Protein AF-K1ET86-F1 (afdb_monomer_lite)

Foldseek 3Di:
DDDPDDDDDDDDDFDKDKDKDFADLVWAFPWKKKFWAQEDPGDTPDMDTFDDDPRTMTMDIDTPDDHGDIDMDTHTDD

Organism: NCBI:txid1210046

Secondary structure (DSSP, 8-state):
-----------S--PEEEEEEE--TTS--SEEEEEEESSTTSPPSEEEE-PPBTTTEEEEEEETPPSSEEEEEEE---

pLDDT: mean 89.59, std 10.53, range [49.75, 97.62]

Structure (mmCIF, N/CA/C/O backbone):
data_AF-K1ET86-F1
#
_entry.id   AF-K1ET86-F1
#
loop_
_atom_site.group_PDB
_atom_site.id
_atom_site.type_symbol
_atom_site.label_atom_id
_atom_site.label_alt_id
_atom_site.label_comp_id
_atom_site.label_asym_id
_atom_site.label_entity_id
_atom_site.label_seq_id
_atom_site.pdbx_PDB_ins_code
_atom_site.Cartn_x
_atom_site.Cartn_y
_atom_site.Cartn_z
_atom_site.occupancy
_atom_site.B_iso_or_equiv
_atom_site.auth_seq_id
_atom_site.auth_comp_id
_atom_site.auth_asym_id
_atom_site.auth_atom_id
_atom_site.pdbx_PDB_model_num
ATOM 1 N N . MET A 1 1 ? 12.302 35.092 19.315 1.00 49.75 1 MET A N 1
ATOM 2 C CA . MET A 1 1 ? 13.152 34.465 18.285 1.00 49.75 1 MET A CA 1
ATOM 3 C C . MET A 1 1 ? 12.280 33.444 17.570 1.00 49.75 1 MET A C 1
ATOM 5 O O . MET A 1 1 ? 12.060 32.369 18.106 1.00 49.75 1 MET A O 1
ATOM 9 N N . LEU A 1 2 ? 11.639 33.851 16.474 1.00 54.31 2 LEU A N 1
ATOM 10 C CA . LEU A 1 2 ? 10.778 32.990 15.658 1.00 54.31 2 LEU A CA 1
ATOM 11 C C . LEU A 1 2 ? 11.663 32.403 14.559 1.00 54.31 2 LEU A C 1
ATOM 13 O O . LEU A 1 2 ? 12.357 33.160 13.890 1.00 54.31 2 LEU A O 1
ATOM 17 N N . SER A 1 3 ? 11.690 31.082 14.393 1.00 59.50 3 SER A N 1
ATOM 18 C CA . SER A 1 3 ? 12.287 30.497 13.192 1.00 59.50 3 SER A CA 1
ATOM 19 C C . SER A 1 3 ? 11.429 30.906 11.992 1.00 59.50 3 SER A C 1
ATOM 21 O O . SER A 1 3 ? 10.258 30.530 11.925 1.00 59.50 3 SER A O 1
ATOM 23 N N . GLU A 1 4 ? 11.995 31.696 11.080 1.00 69.00 4 GLU A N 1
ATOM 24 C CA . GLU A 1 4 ? 11.352 32.281 9.891 1.00 69.00 4 GLU A CA 1
ATOM 25 C C . GLU A 1 4 ? 11.108 31.253 8.767 1.00 69.00 4 GLU A C 1
ATOM 27 O O . GLU A 1 4 ? 11.456 31.461 7.608 1.00 69.00 4 GLU A O 1
ATOM 32 N N . GLY A 1 5 ? 10.462 30.137 9.109 1.00 71.62 5 GLY A N 1
ATOM 33 C CA . GLY A 1 5 ? 9.895 29.197 8.144 1.00 71.62 5 GLY A CA 1
ATOM 34 C C . GLY A 1 5 ? 10.615 27.854 8.016 1.00 71.62 5 GLY A C 1
ATOM 35 O O . GLY A 1 5 ? 11.767 27.673 8.405 1.00 71.62 5 GLY A O 1
ATOM 36 N N . TYR A 1 6 ? 9.877 26.896 7.456 1.00 79.31 6 TYR A N 1
ATOM 37 C CA . TYR A 1 6 ? 10.341 25.568 7.064 1.00 79.31 6 TYR A CA 1
ATOM 38 C C . TYR A 1 6 ? 10.302 25.495 5.538 1.00 79.31 6 TYR A C 1
ATOM 40 O O . TYR A 1 6 ? 9.239 25.664 4.941 1.00 79.31 6 TYR A O 1
ATOM 48 N N . PHE A 1 7 ? 11.446 25.258 4.901 1.00 78.06 7 PHE A N 1
ATOM 49 C CA . PHE A 1 7 ? 11.536 25.077 3.455 1.00 78.06 7 PHE A CA 1
ATOM 50 C C . PHE A 1 7 ? 12.360 23.834 3.131 1.00 78.06 7 PHE A C 1
ATOM 52 O O . PHE A 1 7 ? 13.339 23.516 3.805 1.00 78.06 7 PHE A O 1
ATOM 59 N N . ARG A 1 8 ? 11.959 23.131 2.072 1.00 75.38 8 ARG A N 1
ATOM 60 C CA . ARG A 1 8 ? 12.692 21.997 1.514 1.00 75.38 8 ARG A CA 1
ATOM 61 C C . ARG A 1 8 ? 12.899 22.256 0.030 1.0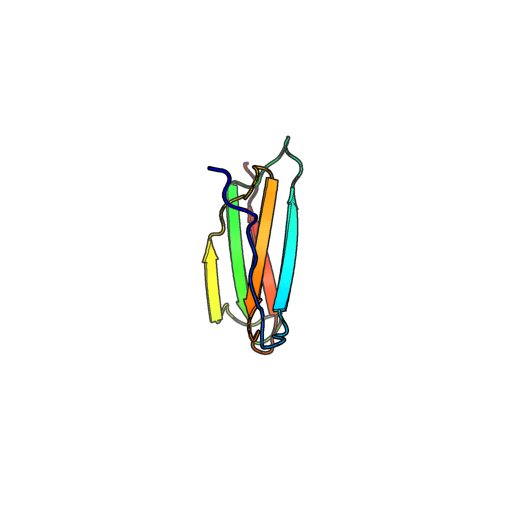0 75.38 8 ARG A C 1
ATOM 63 O O . ARG A 1 8 ? 11.937 22.338 -0.724 1.00 75.38 8 ARG A O 1
ATOM 70 N N . TRP A 1 9 ? 14.156 22.395 -0.373 1.00 75.06 9 TRP A N 1
ATOM 71 C CA . TRP A 1 9 ? 14.537 22.452 -1.781 1.00 75.06 9 TRP A CA 1
ATOM 72 C C . TRP A 1 9 ? 14.500 21.039 -2.376 1.00 75.06 9 TRP A C 1
ATOM 74 O O . TRP A 1 9 ? 15.050 20.110 -1.781 1.00 75.06 9 TRP A O 1
ATOM 84 N N . SER A 1 10 ? 13.860 20.874 -3.535 1.00 74.50 10 SER A N 1
ATOM 85 C CA . SER A 1 10 ? 13.901 19.641 -4.329 1.00 74.50 10 SER A CA 1
ATOM 86 C C . SER A 1 10 ? 14.554 19.954 -5.670 1.00 74.50 10 SER A C 1
ATOM 88 O O . SER A 1 10 ? 14.095 20.846 -6.376 1.00 74.50 10 SER A O 1
ATOM 90 N N . ALA A 1 11 ? 15.645 19.262 -5.996 1.00 68.50 11 ALA A N 1
ATOM 91 C CA . ALA A 1 11 ? 16.432 19.514 -7.207 1.00 68.50 11 ALA A CA 1
ATOM 92 C C . ALA A 1 11 ? 16.146 18.518 -8.345 1.00 68.50 11 ALA A C 1
ATOM 94 O O . ALA A 1 11 ? 16.610 18.723 -9.463 1.00 68.50 11 ALA A O 1
ATOM 95 N N . GLN A 1 12 ? 15.434 17.427 -8.055 1.00 70.25 12 GLN A N 1
ATOM 96 C CA . GLN A 1 12 ? 15.164 16.342 -8.993 1.00 70.25 12 GLN A CA 1
ATOM 97 C C . GLN A 1 12 ? 13.707 15.911 -8.888 1.00 70.25 12 GLN A C 1
ATOM 99 O O . GLN A 1 12 ? 13.217 15.616 -7.795 1.00 70.25 12 GLN A O 1
ATOM 104 N N . ASP A 1 13 ? 13.050 15.839 -10.040 1.00 71.12 13 ASP A N 1
ATOM 105 C CA . ASP A 1 13 ? 11.743 15.215 -10.169 1.00 71.12 13 ASP A CA 1
ATOM 106 C C . ASP A 1 13 ? 11.941 13.698 -10.217 1.00 71.12 13 ASP A C 1
ATOM 108 O O . ASP A 1 13 ? 12.633 13.174 -11.091 1.00 71.12 13 ASP A O 1
ATOM 112 N N . SER A 1 14 ? 11.350 12.987 -9.259 1.00 76.75 14 SER A N 1
ATOM 113 C CA . SER A 1 14 ? 11.255 11.528 -9.290 1.00 76.75 14 SER A CA 1
ATOM 114 C C . SER A 1 14 ? 9.793 11.145 -9.452 1.00 76.75 14 SER A C 1
ATOM 116 O O . SER A 1 14 ? 8.927 11.645 -8.730 1.00 76.75 14 SER A O 1
ATOM 118 N N . ALA A 1 15 ? 9.511 10.267 -10.413 1.00 83.06 15 ALA A N 1
ATOM 119 C CA . ALA A 1 15 ? 8.180 9.707 -10.564 1.00 83.06 15 ALA A CA 1
ATOM 120 C C . ALA A 1 15 ? 7.907 8.756 -9.393 1.00 83.06 15 ALA A C 1
ATOM 122 O O . ALA A 1 15 ? 8.631 7.780 -9.178 1.00 83.06 15 ALA A O 1
ATOM 123 N N . LEU A 1 16 ? 6.851 9.052 -8.639 1.00 90.31 16 LEU A N 1
ATOM 124 C CA . LEU A 1 16 ? 6.377 8.202 -7.558 1.00 90.31 16 LEU A CA 1
ATOM 125 C C . LEU A 1 16 ? 5.145 7.443 -8.028 1.00 90.31 16 LEU A C 1
ATOM 127 O O . LEU A 1 16 ? 4.185 8.046 -8.509 1.00 90.31 16 LEU A O 1
ATOM 131 N N . LEU A 1 17 ? 5.145 6.130 -7.819 1.00 92.38 17 LEU A N 1
ATOM 132 C CA . LEU A 1 17 ? 3.898 5.385 -7.785 1.00 92.38 17 LEU A CA 1
ATOM 133 C C . LEU A 1 17 ? 3.330 5.497 -6.370 1.00 92.38 17 LEU A C 1
ATOM 135 O O . LEU A 1 17 ? 3.967 5.066 -5.406 1.00 92.38 17 LEU A O 1
ATOM 139 N N . VAL A 1 18 ? 2.145 6.090 -6.260 1.00 93.88 18 VAL A N 1
ATOM 140 C CA . VAL A 1 18 ? 1.424 6.246 -4.995 1.00 93.88 18 VAL A CA 1
ATOM 141 C C . VAL A 1 18 ? 0.102 5.501 -5.100 1.00 93.88 18 VAL A C 1
ATOM 143 O O . VAL A 1 18 ? -0.682 5.755 -6.009 1.00 93.88 18 VAL A O 1
ATOM 146 N N . THR A 1 19 ? -0.142 4.579 -4.173 1.00 94.94 19 THR A N 1
ATOM 147 C CA . THR A 1 19 ? -1.454 3.953 -3.970 1.00 94.94 19 THR A CA 1
ATOM 148 C C . THR A 1 19 ? -1.944 4.308 -2.577 1.00 94.94 19 THR A C 1
ATOM 150 O O . THR A 1 19 ? -1.227 4.101 -1.600 1.00 94.94 19 THR A O 1
ATOM 153 N N . GLU A 1 20 ? -3.153 4.848 -2.489 1.00 96.25 20 GLU A N 1
ATOM 154 C CA . GLU A 1 20 ? -3.805 5.205 -1.231 1.00 96.25 20 GLU A CA 1
ATOM 155 C C . GLU A 1 20 ? -5.115 4.429 -1.110 1.00 96.25 20 GLU A C 1
ATOM 157 O O . GLU A 1 20 ? -5.879 4.339 -2.073 1.00 96.25 20 GLU A O 1
ATOM 162 N N . VAL A 1 21 ? -5.382 3.897 0.083 1.00 96.88 21 VAL A N 1
ATOM 163 C CA . VAL A 1 21 ? -6.701 3.381 0.461 1.00 96.88 21 VAL A CA 1
ATOM 164 C C . VAL A 1 21 ? -7.109 4.043 1.770 1.00 96.88 21 VAL A C 1
ATOM 166 O O . VAL A 1 21 ? -6.338 4.055 2.729 1.00 96.88 21 VAL A O 1
ATOM 169 N N . SER A 1 22 ? -8.322 4.594 1.796 1.00 97.19 22 SER A N 1
ATOM 170 C CA . SER A 1 22 ? -8.981 5.080 3.009 1.00 97.19 22 SER A CA 1
ATOM 171 C C . SER A 1 22 ? -10.122 4.129 3.366 1.00 97.19 22 SER A C 1
ATOM 173 O O . SER A 1 22 ? -10.948 3.799 2.515 1.00 97.19 22 SER A O 1
ATOM 175 N N . PHE A 1 23 ? -10.158 3.696 4.617 1.00 96.88 23 PHE A N 1
ATOM 176 C CA . PHE A 1 23 ? -11.150 2.790 5.174 1.00 96.88 23 PHE A CA 1
ATOM 177 C C . PHE A 1 23 ? -12.230 3.558 5.931 1.00 96.88 23 PHE A C 1
ATOM 179 O O . PHE A 1 23 ? -12.047 4.696 6.368 1.00 96.88 23 PHE A O 1
ATOM 186 N N . GLU A 1 24 ? -13.381 2.923 6.107 1.00 95.81 24 GLU A N 1
ATOM 187 C CA . GLU A 1 24 ? -14.413 3.466 6.973 1.00 95.81 24 GLU A CA 1
ATOM 188 C C . GLU A 1 24 ? -13.992 3.309 8.442 1.00 95.81 24 GLU A C 1
ATOM 190 O O . GLU A 1 24 ? -13.681 2.215 8.898 1.00 95.81 24 GLU A O 1
ATOM 195 N N . ARG A 1 25 ? -14.024 4.388 9.231 1.00 94.12 25 ARG A N 1
ATOM 196 C CA . ARG A 1 25 ? -13.572 4.355 10.637 1.00 94.12 25 ARG A CA 1
ATOM 197 C C . ARG A 1 25 ? -14.358 3.406 11.539 1.00 94.12 25 ARG A C 1
ATOM 199 O O . ARG A 1 25 ? -13.843 3.023 12.585 1.00 94.12 25 ARG A O 1
ATOM 206 N N . SER A 1 26 ? -15.598 3.075 11.180 1.00 94.62 26 SER A N 1
ATOM 207 C CA . SER A 1 26 ? -16.411 2.133 11.956 1.00 94.62 26 SER A CA 1
ATOM 208 C C . SER A 1 26 ? -16.058 0.666 11.671 1.00 94.62 26 SER A C 1
ATOM 210 O O . SER A 1 26 ? -16.435 -0.209 12.448 1.00 94.62 26 SER A O 1
ATOM 212 N N . CYS A 1 27 ? -15.290 0.403 10.608 1.00 94.12 27 CYS A N 1
ATOM 213 C CA . CYS A 1 27 ? -14.892 -0.925 10.165 1.00 94.12 27 CYS A CA 1
ATOM 214 C C . CYS A 1 27 ? -13.461 -0.876 9.608 1.00 94.12 27 CYS A C 1
ATOM 216 O O . CYS A 1 27 ? -13.237 -0.625 8.422 1.00 94.12 27 CYS A O 1
ATOM 218 N N . LEU A 1 28 ? -12.477 -1.078 10.488 1.00 96.75 28 LEU A N 1
ATOM 219 C CA . LEU A 1 28 ? -11.058 -1.063 10.129 1.00 96.75 28 LEU A CA 1
ATOM 220 C C . LEU A 1 28 ? -10.533 -2.485 9.872 1.00 96.75 28 LEU A C 1
ATOM 222 O O . LEU A 1 28 ? -10.956 -3.422 10.554 1.00 96.75 28 LEU A O 1
ATOM 226 N N . PRO A 1 29 ? -9.594 -2.660 8.926 1.00 96.94 29 PRO A N 1
ATOM 227 C CA . PRO A 1 29 ? -8.934 -3.942 8.714 1.00 96.94 29 PRO A CA 1
ATOM 228 C C . PRO A 1 29 ? -8.016 -4.302 9.891 1.00 96.94 29 PRO A C 1
ATOM 230 O O . PRO A 1 29 ? -7.483 -3.427 10.575 1.00 96.94 29 PRO A O 1
ATOM 233 N N . VAL A 1 30 ? -7.797 -5.602 10.099 1.00 95.00 30 VAL A N 1
ATOM 234 C CA . VAL A 1 30 ? -6.889 -6.126 11.140 1.00 95.00 30 VAL A CA 1
ATOM 235 C C . VAL A 1 30 ? -5.451 -6.187 10.629 1.00 95.00 30 VAL A C 1
ATOM 237 O O . VAL A 1 30 ? -4.515 -5.882 11.363 1.00 95.00 30 VAL A O 1
ATOM 240 N N . HIS A 1 31 ? -5.288 -6.549 9.356 1.00 95.69 31 HIS A N 1
ATOM 241 C CA . HIS A 1 31 ? -4.005 -6.605 8.667 1.00 95.69 31 HIS A CA 1
ATOM 242 C C . HIS A 1 31 ? -4.109 -5.880 7.340 1.00 95.69 31 HIS A C 1
ATOM 244 O O . HIS A 1 31 ? -5.121 -5.996 6.648 1.00 95.69 31 HIS A O 1
ATOM 250 N N . VAL A 1 32 ? -3.052 -5.157 6.983 1.00 97.62 32 VAL A N 1
ATOM 251 C CA . VAL A 1 32 ? -2.903 -4.543 5.669 1.00 97.62 32 VAL A CA 1
ATOM 252 C C . VAL A 1 32 ? -1.470 -4.763 5.233 1.00 97.62 32 VAL A C 1
ATOM 254 O O . VAL A 1 32 ? -0.544 -4.380 5.939 1.00 97.62 32 VAL A O 1
ATOM 257 N N . ARG A 1 33 ? -1.266 -5.332 4.050 1.00 97.38 33 ARG A N 1
ATOM 258 C CA . ARG A 1 33 ? 0.068 -5.541 3.492 1.00 97.38 33 ARG A CA 1
ATOM 259 C C . ARG A 1 33 ? 0.169 -4.974 2.090 1.00 97.38 33 ARG A C 1
ATOM 261 O O . ARG A 1 33 ? -0.750 -5.097 1.282 1.00 97.38 33 ARG A O 1
ATOM 268 N N . ALA A 1 34 ? 1.319 -4.391 1.789 1.00 97.25 34 ALA A N 1
ATOM 269 C CA . ALA A 1 34 ? 1.704 -4.090 0.422 1.00 97.25 34 ALA A CA 1
ATOM 270 C C . ALA A 1 34 ? 2.335 -5.320 -0.223 1.00 97.25 34 ALA A C 1
ATOM 272 O O . ALA A 1 34 ? 3.044 -6.076 0.445 1.00 97.25 34 ALA A O 1
ATOM 273 N N . PHE A 1 35 ? 2.144 -5.473 -1.530 1.00 96.62 35 PHE A N 1
ATOM 274 C CA . PHE A 1 35 ? 2.837 -6.479 -2.325 1.00 96.62 35 PHE A CA 1
ATOM 275 C C . PHE A 1 35 ? 3.287 -5.935 -3.684 1.00 96.62 35 PHE A C 1
ATOM 277 O O . PHE A 1 35 ? 2.738 -4.957 -4.197 1.00 96.62 35 PHE A O 1
ATOM 284 N N . HIS A 1 36 ? 4.278 -6.599 -4.281 1.00 96.94 36 HIS A N 1
ATOM 285 C CA . HIS A 1 36 ? 4.678 -6.419 -5.679 1.00 96.94 36 HIS A CA 1
A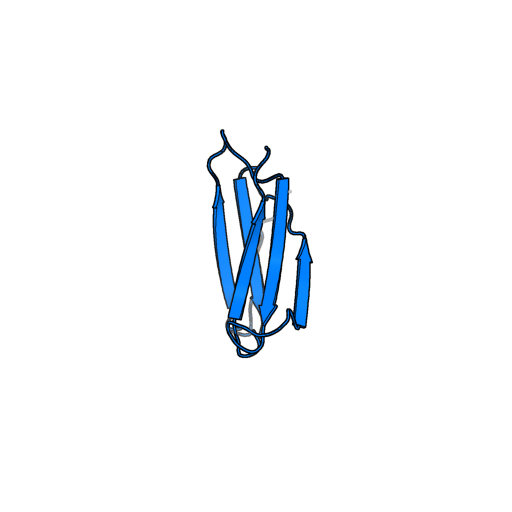TOM 286 C C . HIS A 1 36 ? 4.801 -7.773 -6.379 1.00 96.94 36 HIS A C 1
ATOM 288 O O . HIS A 1 36 ? 5.440 -8.680 -5.852 1.00 96.94 36 HIS A O 1
ATOM 294 N N . ARG A 1 37 ? 4.225 -7.901 -7.578 1.00 97.19 37 ARG A N 1
ATOM 295 C CA . ARG A 1 37 ? 4.330 -9.078 -8.459 1.00 97.19 37 ARG A CA 1
ATOM 296 C C . ARG A 1 37 ? 4.813 -8.661 -9.840 1.00 97.19 37 ARG A C 1
ATOM 298 O O . ARG A 1 37 ? 4.447 -7.593 -10.320 1.00 97.19 37 ARG A O 1
ATOM 305 N N . ALA A 1 38 ? 5.542 -9.528 -10.540 1.00 95.88 38 ALA A N 1
ATOM 306 C CA . ALA A 1 38 ? 5.923 -9.267 -11.936 1.00 95.88 38 ALA A CA 1
ATOM 307 C C . ALA A 1 38 ? 4.719 -9.253 -12.904 1.00 95.88 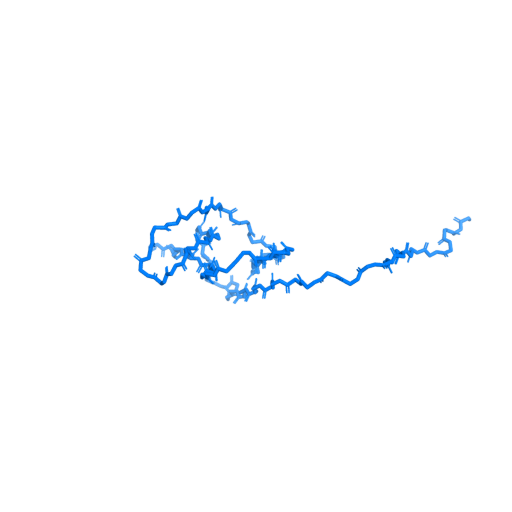38 ALA A C 1
ATOM 309 O O . ALA A 1 38 ? 4.763 -8.593 -13.937 1.00 95.88 38 ALA A O 1
ATOM 310 N N . HIS A 1 39 ? 3.655 -9.993 -12.584 1.00 95.06 39 HIS A N 1
ATOM 311 C CA . HIS A 1 39 ? 2.405 -10.098 -13.343 1.00 95.06 39 HIS A CA 1
ATOM 312 C C . HIS A 1 39 ? 1.268 -10.527 -12.401 1.00 95.06 39 HIS A C 1
ATOM 314 O O . HIS A 1 39 ? 1.532 -10.944 -11.275 1.00 95.06 39 HIS A O 1
ATOM 320 N N . VAL A 1 40 ? 0.012 -10.408 -12.845 1.00 90.44 40 VAL A N 1
ATOM 321 C CA . VAL A 1 40 ? -1.187 -10.509 -11.985 1.00 90.44 40 VAL A CA 1
ATOM 322 C C . VAL A 1 40 ? -1.285 -11.814 -11.179 1.00 90.44 40 VAL A C 1
ATOM 324 O O . VAL A 1 40 ? -1.537 -11.760 -9.974 1.00 90.44 40 VAL A O 1
ATOM 327 N N . ASP A 1 41 ? -0.970 -12.947 -11.806 1.00 93.19 41 ASP A N 1
ATOM 328 C CA . ASP A 1 41 ? -1.044 -14.284 -11.194 1.00 93.19 41 ASP A CA 1
ATOM 329 C C . ASP A 1 41 ? 0.308 -14.782 -10.645 1.00 93.19 41 ASP A C 1
ATOM 331 O O . ASP A 1 41 ? 0.453 -15.947 -10.275 1.00 93.19 41 ASP A O 1
ATOM 335 N N . GLY A 1 42 ? 1.328 -13.919 -10.630 1.00 92.38 42 GLY A N 1
ATOM 336 C CA . GLY A 1 42 ? 2.668 -14.267 -10.161 1.00 92.38 42 GLY A CA 1
ATOM 337 C C . GLY A 1 42 ? 2.782 -14.297 -8.630 1.00 92.38 42 GLY A C 1
ATOM 338 O O . GLY A 1 42 ? 1.932 -13.745 -7.932 1.00 92.38 42 GLY A O 1
ATOM 339 N N . PRO A 1 43 ? 3.853 -14.895 -8.079 1.00 94.62 43 PRO A N 1
ATOM 340 C CA . PRO A 1 43 ? 4.130 -14.815 -6.649 1.00 94.62 43 PRO A CA 1
ATOM 341 C C . PRO A 1 43 ? 4.535 -13.392 -6.243 1.00 94.62 43 PRO A C 1
ATOM 343 O O . PRO A 1 43 ? 5.061 -12.622 -7.056 1.00 94.62 43 PRO A O 1
ATOM 346 N N . ASP A 1 44 ? 4.350 -13.068 -4.963 1.00 94.88 44 ASP A N 1
ATOM 347 C CA . ASP A 1 44 ? 4.831 -11.810 -4.394 1.00 94.88 44 ASP A CA 1
ATOM 348 C C . ASP A 1 44 ? 6.369 -11.805 -4.377 1.00 94.88 44 ASP A C 1
ATOM 350 O O . ASP A 1 44 ? 7.009 -12.632 -3.728 1.00 94.88 44 ASP A O 1
ATOM 354 N N . LEU A 1 45 ? 6.968 -10.861 -5.099 1.00 91.19 45 LEU A N 1
ATOM 355 C CA . LEU A 1 45 ? 8.411 -10.611 -5.109 1.00 91.19 45 LEU A CA 1
ATOM 356 C C . LEU A 1 45 ? 8.851 -9.832 -3.870 1.00 91.19 45 LEU A C 1
ATOM 358 O O . LEU A 1 45 ? 9.973 -9.983 -3.388 1.00 91.19 45 LEU A O 1
ATOM 362 N N . GLN A 1 46 ? 7.962 -8.976 -3.375 1.00 87.88 46 GLN A N 1
ATOM 363 C CA . GLN A 1 46 ? 8.121 -8.220 -2.143 1.00 87.88 46 GLN A CA 1
ATOM 364 C C . GLN A 1 46 ? 6.767 -8.128 -1.456 1.00 87.88 46 GLN A C 1
ATOM 366 O O . GLN A 1 46 ? 5.757 -7.895 -2.121 1.00 87.88 46 GLN A O 1
ATOM 371 N N . ALA A 1 47 ? 6.759 -8.256 -0.132 1.00 91.69 47 ALA A N 1
ATOM 372 C CA . ALA A 1 47 ? 5.591 -7.990 0.688 1.00 91.69 47 ALA A CA 1
ATOM 373 C C . ALA A 1 47 ? 6.005 -7.467 2.066 1.00 91.69 47 ALA A C 1
ATOM 375 O O . ALA A 1 47 ? 7.030 -7.886 2.606 1.00 91.69 47 ALA A O 1
ATOM 376 N N . HIS A 1 48 ? 5.219 -6.552 2.626 1.00 93.06 48 HIS A N 1
ATOM 377 C CA . HIS A 1 48 ? 5.358 -6.117 4.016 1.00 93.06 48 HIS A CA 1
ATOM 378 C C . HIS A 1 48 ? 4.055 -5.539 4.553 1.00 93.06 48 HIS A C 1
ATOM 380 O O . HIS A 1 48 ? 3.269 -4.962 3.802 1.00 93.06 48 HIS A O 1
ATOM 386 N N . GLU A 1 49 ? 3.873 -5.667 5.863 1.00 96.56 49 GLU A N 1
ATOM 387 C CA . GLU A 1 49 ? 2.773 -5.043 6.590 1.00 96.56 49 GLU A CA 1
ATOM 388 C C . GLU A 1 49 ? 2.870 -3.516 6.539 1.00 96.56 49 GLU A C 1
ATOM 390 O O . GLU A 1 49 ? 3.957 -2.930 6.556 1.00 96.56 49 GLU A O 1
ATOM 395 N N . LEU A 1 50 ? 1.705 -2.883 6.506 1.00 95.38 50 LEU A N 1
ATOM 396 C CA . LEU A 1 50 ? 1.511 -1.451 6.617 1.00 95.38 50 LEU A CA 1
ATOM 397 C C . LEU A 1 50 ? 0.643 -1.156 7.835 1.00 95.38 50 LEU A C 1
ATOM 399 O O . LEU A 1 50 ? -0.326 -1.856 8.122 1.00 95.38 50 LEU A O 1
ATOM 403 N N . ALA A 1 51 ? 0.977 -0.075 8.529 1.00 94.38 51 ALA A N 1
ATOM 404 C CA . ALA A 1 51 ? 0.130 0.466 9.576 1.00 94.38 51 ALA A CA 1
ATOM 405 C C . ALA A 1 51 ? -0.876 1.458 8.984 1.00 94.38 51 ALA A C 1
ATOM 407 O O . ALA A 1 51 ? -0.575 2.161 8.017 1.00 94.38 51 ALA A O 1
ATOM 408 N N . LEU A 1 52 ? -2.046 1.554 9.615 1.00 95.19 52 LEU A N 1
ATOM 409 C CA . LEU A 1 52 ? -2.980 2.641 9.351 1.00 95.19 52 LEU A CA 1
ATOM 410 C C . LEU A 1 52 ? -2.388 3.961 9.860 1.00 95.19 52 LEU A C 1
ATOM 412 O O . LEU A 1 52 ? -2.138 4.142 11.052 1.00 95.19 52 LEU A O 1
ATOM 416 N N . GLU A 1 53 ? -2.203 4.904 8.952 1.00 92.88 53 GLU A N 1
ATOM 417 C CA . GLU A 1 53 ? -1.898 6.296 9.236 1.00 92.88 53 GLU A CA 1
ATOM 418 C C . GLU A 1 53 ? -3.197 7.061 9.491 1.00 92.88 53 GLU A C 1
ATOM 420 O O . GLU A 1 53 ? -4.237 6.794 8.887 1.00 92.88 53 GLU A O 1
ATOM 425 N N . HIS A 1 54 ? -3.156 8.014 10.423 1.00 91.38 54 HIS A N 1
ATOM 426 C CA . HIS A 1 54 ? -4.309 8.850 10.794 1.00 91.38 54 HIS A CA 1
ATOM 427 C C . HIS A 1 54 ? -5.586 8.079 11.202 1.00 91.38 54 HIS A C 1
ATOM 429 O O . HIS A 1 54 ? -6.658 8.674 11.328 1.00 91.38 54 HIS A O 1
ATOM 435 N N . GLY A 1 55 ? -5.444 6.781 11.494 1.00 90.94 55 GLY A N 1
ATOM 436 C CA . GLY A 1 55 ? -6.482 5.892 12.013 1.00 90.94 55 GLY A CA 1
ATOM 437 C C . GLY A 1 55 ? -7.330 5.184 10.956 1.00 90.94 55 GLY A C 1
ATOM 438 O O . GLY A 1 55 ? -8.100 4.307 11.327 1.00 90.94 55 GLY A O 1
ATOM 439 N N . ASP A 1 56 ? -7.215 5.533 9.676 1.00 95.19 56 ASP A N 1
ATOM 440 C CA . ASP A 1 56 ? -8.095 5.003 8.627 1.00 95.19 56 ASP A CA 1
ATOM 441 C C . ASP A 1 56 ? -7.459 4.914 7.239 1.00 95.19 56 ASP A C 1
ATOM 443 O O . ASP A 1 56 ? -8.135 4.520 6.294 1.00 95.19 56 ASP A O 1
ATOM 447 N N . ARG A 1 57 ? -6.178 5.250 7.076 1.00 97.06 57 ARG A N 1
ATOM 448 C CA . ARG A 1 57 ? -5.556 5.344 5.754 1.00 97.06 57 ARG A CA 1
ATOM 449 C C . ARG A 1 57 ? -4.288 4.520 5.662 1.00 97.06 57 ARG A C 1
ATOM 451 O O . ARG A 1 57 ? -3.516 4.465 6.607 1.00 97.06 57 ARG A O 1
ATOM 458 N N . VAL A 1 58 ? -4.028 3.933 4.503 1.00 97.00 58 VAL A N 1
ATOM 459 C CA . VAL A 1 58 ? -2.713 3.380 4.164 1.00 97.00 58 VAL A CA 1
ATOM 460 C C . VAL A 1 58 ? -2.185 4.017 2.892 1.00 97.00 58 VAL A C 1
ATOM 462 O O . VAL A 1 58 ? -2.939 4.279 1.952 1.00 97.00 58 VAL A O 1
ATOM 465 N N . HIS A 1 59 ? -0.870 4.209 2.854 1.00 95.50 59 HIS A N 1
ATOM 466 C CA . HIS A 1 59 ? -0.157 4.651 1.669 1.00 95.50 59 HIS A CA 1
ATOM 467 C C . HIS A 1 59 ? 0.914 3.639 1.292 1.00 95.50 59 HIS A C 1
ATOM 469 O O . HIS A 1 59 ? 1.738 3.223 2.105 1.00 95.50 59 HIS A O 1
ATOM 475 N N . LEU A 1 60 ? 0.948 3.307 0.012 1.00 94.12 60 LEU A N 1
ATOM 476 C CA . LEU A 1 60 ? 2.064 2.648 -0.630 1.00 94.12 60 LEU A CA 1
ATOM 477 C C . LEU A 1 60 ? 2.745 3.672 -1.533 1.00 94.12 60 LEU A C 1
ATOM 479 O O . LEU A 1 60 ? 2.206 4.041 -2.574 1.00 94.12 60 LEU A O 1
ATOM 483 N N . VAL A 1 61 ? 3.934 4.119 -1.134 1.00 92.81 61 VAL A N 1
ATOM 484 C CA . VAL A 1 61 ? 4.779 5.001 -1.946 1.00 92.81 61 VAL A CA 1
ATOM 485 C C . VAL A 1 61 ? 5.974 4.205 -2.452 1.00 92.81 61 VAL A C 1
ATOM 487 O O . VAL A 1 61 ? 6.706 3.581 -1.674 1.00 92.81 61 VAL A O 1
ATOM 490 N N . ARG A 1 62 ? 6.173 4.216 -3.770 1.00 92.25 62 ARG A N 1
ATOM 491 C CA . ARG A 1 62 ? 7.302 3.571 -4.443 1.00 92.25 62 ARG A CA 1
ATOM 492 C C . ARG A 1 62 ? 8.006 4.567 -5.360 1.00 92.25 62 ARG A C 1
ATOM 494 O O . ARG A 1 62 ? 7.524 4.827 -6.465 1.00 92.25 62 ARG A O 1
ATOM 501 N N . PRO A 1 63 ? 9.140 5.127 -4.910 1.00 89.69 63 PRO A N 1
ATOM 502 C CA . PRO A 1 63 ? 10.099 5.752 -5.807 1.00 89.69 63 PRO A CA 1
ATOM 503 C C . PRO A 1 63 ? 10.638 4.694 -6.767 1.00 89.69 63 PRO A C 1
ATOM 505 O O . PRO A 1 63 ? 10.911 3.576 -6.335 1.00 89.69 63 PRO A O 1
ATOM 508 N N . GLU A 1 64 ? 10.768 5.037 -8.049 1.00 87.00 64 GLU A N 1
ATOM 509 C CA . GLU A 1 64 ? 11.363 4.143 -9.059 1.00 87.00 64 GLU A CA 1
ATOM 510 C C . GLU A 1 64 ? 10.690 2.757 -9.110 1.00 87.00 64 GLU A C 1
ATOM 512 O O . GLU A 1 64 ? 11.343 1.714 -9.137 1.00 87.00 64 GLU A O 1
ATOM 517 N N . ALA A 1 65 ? 9.353 2.738 -9.088 1.00 89.19 65 ALA A N 1
ATOM 518 C CA . ALA A 1 65 ? 8.582 1.500 -9.075 1.00 89.19 65 ALA A CA 1
ATOM 519 C C . ALA A 1 65 ? 8.951 0.581 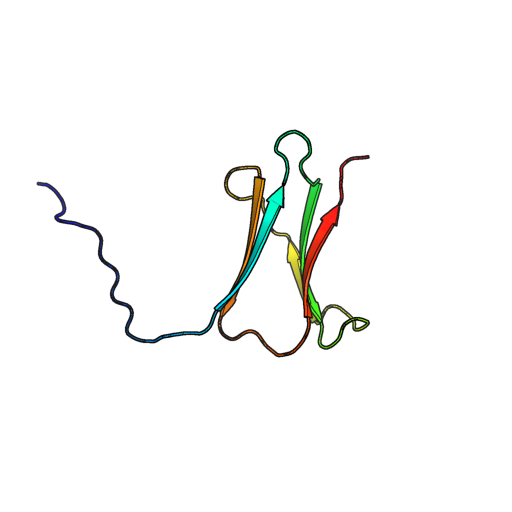-10.256 1.00 89.19 65 ALA A C 1
ATOM 521 O O . ALA 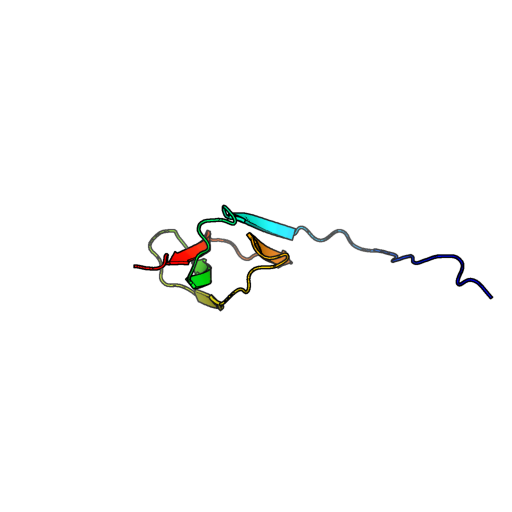A 1 65 ? 8.793 0.941 -11.424 1.00 89.19 65 ALA A O 1
ATOM 522 N N . ALA A 1 66 ? 9.405 -0.635 -9.940 1.00 91.88 66 ALA A N 1
ATOM 523 C CA . ALA A 1 66 ? 9.690 -1.654 -10.942 1.00 91.88 66 ALA A CA 1
ATOM 524 C C . ALA A 1 66 ? 8.408 -2.066 -11.699 1.00 91.88 66 ALA A C 1
ATOM 526 O O . ALA A 1 66 ? 7.324 -2.056 -11.102 1.00 91.88 66 ALA A O 1
ATOM 527 N N . PRO A 1 67 ? 8.502 -2.485 -12.978 1.00 92.94 67 PRO A N 1
ATOM 528 C CA . PRO A 1 67 ? 7.354 -2.994 -13.724 1.00 92.94 67 PRO A CA 1
ATOM 529 C C . PRO A 1 67 ? 6.641 -4.144 -13.001 1.00 92.94 67 PRO A C 1
ATOM 531 O O . PRO A 1 67 ? 7.275 -4.973 -12.343 1.00 92.94 67 PRO A O 1
ATOM 534 N N . GLY A 1 68 ? 5.317 -4.204 -13.140 1.00 94.75 68 GLY A N 1
ATOM 535 C CA . GLY A 1 68 ? 4.483 -5.247 -12.550 1.00 94.75 68 GLY A CA 1
ATOM 536 C C . GLY A 1 68 ? 3.270 -4.689 -11.810 1.00 94.75 68 GLY A C 1
ATOM 537 O O . GLY A 1 68 ? 2.850 -3.557 -12.042 1.00 94.75 68 GLY A O 1
ATOM 538 N N . VAL A 1 69 ? 2.704 -5.501 -10.922 1.00 95.75 69 VAL A N 1
ATOM 539 C CA . VAL A 1 69 ? 1.527 -5.169 -10.116 1.00 95.75 69 VAL A CA 1
ATOM 540 C C . VAL A 1 69 ? 1.982 -4.793 -8.717 1.00 95.75 69 VAL A C 1
ATOM 542 O O . VAL A 1 69 ? 2.534 -5.628 -8.007 1.00 95.75 69 VAL A O 1
ATOM 545 N N . HIS A 1 70 ? 1.731 -3.549 -8.325 1.00 96.12 70 HIS A N 1
ATOM 546 C CA . HIS A 1 70 ? 1.874 -3.081 -6.948 1.00 96.12 70 HIS A CA 1
ATOM 547 C C . HIS A 1 70 ? 0.483 -2.984 -6.348 1.00 96.12 70 HIS A C 1
ATOM 549 O O . HIS A 1 70 ? -0.410 -2.412 -6.973 1.00 96.12 70 HIS A O 1
ATOM 555 N N . GLY A 1 71 ? 0.287 -3.559 -5.170 1.00 95.50 71 GLY A N 1
ATOM 556 C CA . GLY A 1 71 ? -1.040 -3.639 -4.584 1.00 95.50 71 GLY A CA 1
ATOM 557 C C . GLY A 1 71 ? -1.035 -3.604 -3.072 1.00 95.50 71 GLY A C 1
ATOM 558 O O . GLY A 1 71 ? 0.006 -3.682 -2.416 1.00 95.50 71 GLY A O 1
ATOM 559 N N . LEU A 1 72 ? -2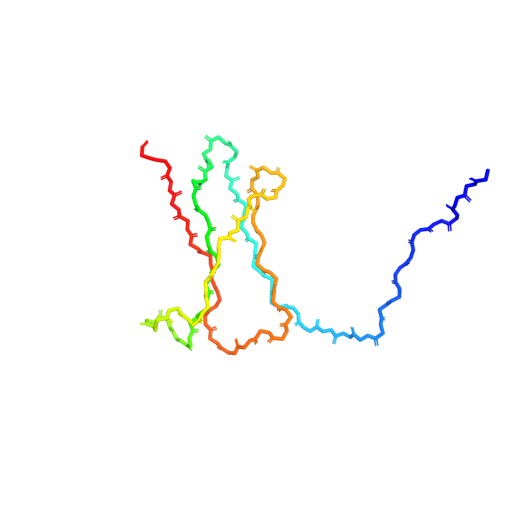.247 -3.477 -2.552 1.00 97.19 72 LEU A N 1
ATOM 560 C CA . LEU A 1 72 ? -2.582 -3.547 -1.143 1.00 97.19 72 LEU A CA 1
ATOM 561 C C . LEU A 1 72 ? -3.577 -4.689 -0.965 1.00 97.19 72 LEU A C 1
ATOM 563 O O . LEU A 1 72 ? -4.525 -4.812 -1.739 1.00 97.19 72 LEU A O 1
ATOM 567 N N . GLU A 1 73 ? -3.356 -5.511 0.047 1.00 96.56 73 GLU A N 1
ATOM 568 C CA . GLU A 1 73 ? -4.278 -6.554 0.483 1.00 96.56 73 GLU A CA 1
ATOM 569 C C . GLU A 1 73 ? -4.573 -6.347 1.967 1.00 96.56 73 GLU A C 1
ATOM 571 O O . GLU A 1 73 ? -3.706 -5.885 2.711 1.00 96.56 73 GLU A O 1
ATOM 576 N N . TRP A 1 74 ? -5.791 -6.664 2.398 1.00 97.44 74 TRP A N 1
ATOM 577 C CA . TRP A 1 74 ? -6.195 -6.541 3.792 1.00 97.44 74 TRP A CA 1
ATOM 578 C C . TRP A 1 74 ? -7.189 -7.625 4.195 1.00 97.44 74 TRP A C 1
ATOM 580 O O . TRP A 1 74 ? -7.867 -8.214 3.351 1.00 97.44 74 TRP A O 1
ATOM 590 N N . SER A 1 75 ? -7.288 -7.859 5.500 1.00 97.00 75 SER A N 1
ATOM 591 C CA . SER A 1 75 ? -8.275 -8.754 6.101 1.00 97.00 75 SER A CA 1
ATOM 592 C C . SER A 1 75 ? -9.145 -8.004 7.104 1.00 97.00 75 SER A C 1
ATOM 594 O O . SER A 1 75 ? -8.677 -7.112 7.816 1.00 97.00 75 SER A O 1
ATOM 596 N N . TRP A 1 76 ? -10.415 -8.383 7.174 1.00 95.38 76 TRP A N 1
ATOM 597 C CA . TRP A 1 76 ? -11.376 -7.832 8.125 1.00 95.38 76 TRP A CA 1
ATOM 598 C C . TRP A 1 76 ? -11.400 -8.648 9.423 1.00 95.38 76 TRP A C 1
ATOM 600 O O . TRP A 1 76 ? -10.952 -9.796 9.415 1.00 95.38 76 TRP A O 1
ATOM 610 N N . PRO A 1 77 ? -11.895 -8.073 10.531 1.00 88.62 77 PRO A N 1
ATOM 611 C CA . PRO A 1 77 ? -12.273 -8.859 11.698 1.00 88.62 77 PRO A CA 1
ATOM 612 C C . PRO A 1 77 ? -13.412 -9.824 11.329 1.00 88.62 77 PRO A C 1
ATOM 614 O O . PRO A 1 77 ? -14.287 -9.443 10.547 1.00 88.62 77 PRO A O 1
ATOM 617 N N . ASP A 1 78 ? -13.386 -11.040 11.881 1.00 81.31 78 ASP A N 1
ATOM 618 C CA . ASP A 1 78 ? -14.506 -11.997 11.806 1.00 81.31 78 ASP A CA 1
ATOM 619 C C . ASP A 1 78 ? -15.768 -11.480 12.524 1.00 81.31 78 ASP A C 1
ATOM 621 O O . ASP A 1 78 ? -15.628 -10.781 13.560 1.00 81.31 78 ASP A O 1
#

Radius of gyration: 16.74 Å; chains: 1; bounding box: 33×49×32 Å

Sequence (78 aa):
MLSEGYFRWSAQDSALLVTEVSFERSCLPVHVRAFHRAHVDGPDLQAHELALEHGDRVHLVRPEAAPGVHGLEWSWPD